Protein AF-A0A1S8X5X9-F1 (afdb_monomer_lite)

InterPro domains:
  IPR001969 Aspartic peptidase, active site [PS00141] (27-38)
  IPR021109 Aspartic peptidase domain superfamily [G3DSA:2.40.70.10] (10-96)
  IPR021109 Aspartic peptidase domain superfamily [SSF50630] (5-82)
  IPR033121 Peptidase family A1 domain [PF00026] (13-84)
  IPR033121 Peptidase family A1 domain [PS51767] (14-100)

Radius of gyration: 15.88 Å; chains: 1; bounding box: 32×39×45 Å

Foldseek 3Di:
DDDFDWDDDPVPFTWTWKDFQNWIATHTPDPPDDDDDFAAPPDPVVVVPPGIHHDPVRQPQKDFPQDKDKDADPVGIDIDTDIDTDMDRDDPDPDPPDDD

Secondary structure (DSSP, 8-state):
------EEETTTEEEEEEEETTEEEEEE--TT-------BTTS-TTTSTT---B-TTT-TT-EEEEEEEEEEETTEEEEEEEEE--EE------------

Structure (mmCIF, N/CA/C/O backbone):
data_AF-A0A1S8X5X9-F1
#
_entry.id   AF-A0A1S8X5X9-F1
#
loop_
_atom_site.group_PDB
_atom_site.id
_atom_site.type_symbol
_atom_site.label_atom_id
_atom_site.label_alt_id
_atom_site.label_comp_id
_atom_site.label_asym_id
_atom_site.label_entity_id
_atom_site.label_seq_id
_atom_site.pdbx_PDB_ins_code
_atom_site.Cartn_x
_atom_site.Cartn_y
_atom_site.Cartn_z
_atom_site.occupancy
_atom_site.B_iso_or_equiv
_atom_site.auth_seq_id
_atom_site.auth_comp_id
_atom_site.auth_asym_id
_atom_site.auth_atom_id
_atom_site.pdbx_PDB_model_num
ATOM 1 N N . MET A 1 1 ? 16.242 1.971 18.318 1.00 66.19 1 MET A N 1
ATOM 2 C CA . MET A 1 1 ? 16.515 1.810 16.872 1.00 66.19 1 MET A CA 1
ATOM 3 C C . MET A 1 1 ? 15.538 0.783 16.329 1.00 66.19 1 MET A C 1
ATOM 5 O O . MET A 1 1 ? 15.473 -0.306 16.883 1.00 66.19 1 MET A O 1
ATOM 9 N N . PHE A 1 2 ? 14.755 1.144 15.317 1.00 77.06 2 PHE A N 1
ATOM 10 C CA . PHE A 1 2 ? 13.762 0.269 14.693 1.00 77.06 2 PHE A CA 1
ATOM 11 C C . PHE A 1 2 ? 14.386 -0.445 13.482 1.00 77.06 2 PHE A C 1
ATOM 13 O O . PHE A 1 2 ? 15.148 0.181 12.748 1.00 77.06 2 PHE A O 1
ATOM 20 N N . LYS A 1 3 ? 14.125 -1.746 13.299 1.00 83.06 3 LYS A N 1
ATOM 21 C CA . LYS A 1 3 ? 14.688 -2.558 12.205 1.00 83.06 3 LYS A CA 1
ATOM 22 C C . LYS A 1 3 ? 13.558 -3.220 11.430 1.00 83.06 3 LYS A C 1
ATOM 24 O O . LYS A 1 3 ? 12.740 -3.898 12.036 1.00 83.06 3 LYS A O 1
ATOM 29 N N . ILE A 1 4 ? 13.562 -3.077 10.109 1.00 85.19 4 ILE A N 1
ATOM 30 C CA . ILE A 1 4 ? 12.599 -3.729 9.216 1.00 85.19 4 ILE A CA 1
ATOM 31 C C . ILE A 1 4 ? 13.341 -4.821 8.436 1.00 85.19 4 ILE A C 1
ATOM 33 O O . ILE A 1 4 ? 14.327 -4.498 7.768 1.00 85.19 4 ILE A O 1
ATOM 37 N N . PRO A 1 5 ? 12.921 -6.097 8.510 1.00 88.06 5 PRO A N 1
ATOM 38 C CA . PRO A 1 5 ? 13.515 -7.143 7.690 1.00 88.06 5 PRO A CA 1
ATOM 39 C C . PRO A 1 5 ? 13.146 -6.932 6.218 1.00 88.06 5 PRO A C 1
ATOM 41 O O . PRO A 1 5 ? 11.982 -6.701 5.883 1.00 88.06 5 PRO A O 1
ATOM 44 N N . LEU A 1 6 ? 14.150 -7.035 5.348 1.00 88.88 6 LEU A N 1
ATOM 45 C CA . LEU A 1 6 ? 13.986 -6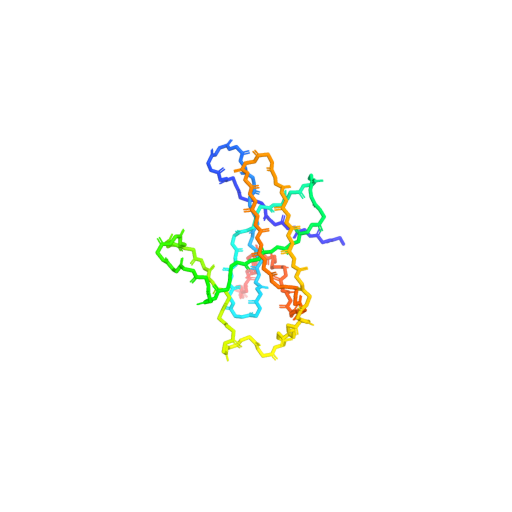.944 3.901 1.00 88.88 6 LEU A CA 1
ATOM 46 C C . LEU A 1 6 ? 14.184 -8.313 3.260 1.00 88.88 6 LEU A C 1
ATOM 48 O O . LEU A 1 6 ? 15.103 -9.052 3.614 1.00 88.88 6 LEU A O 1
ATOM 52 N N . TYR A 1 7 ? 13.340 -8.618 2.284 1.00 89.50 7 TYR A N 1
ATOM 53 C CA . TYR A 1 7 ? 13.369 -9.853 1.518 1.00 89.50 7 TYR A CA 1
ATOM 54 C C . TYR A 1 7 ? 13.639 -9.530 0.055 1.00 89.50 7 TYR A C 1
ATOM 56 O O . TYR A 1 7 ? 12.984 -8.662 -0.524 1.00 89.50 7 TYR A O 1
ATOM 64 N N . LEU A 1 8 ? 14.591 -10.239 -0.549 1.00 88.88 8 LEU A N 1
ATOM 65 C CA . LEU A 1 8 ? 14.869 -10.111 -1.974 1.00 88.88 8 LEU A CA 1
ATOM 66 C C . LEU A 1 8 ? 13.671 -10.633 -2.780 1.00 88.88 8 LEU A C 1
ATOM 68 O O . LEU A 1 8 ? 13.201 -11.752 -2.567 1.00 88.88 8 LEU A O 1
ATOM 72 N N . TRP A 1 9 ? 13.200 -9.835 -3.731 1.00 85.00 9 TRP A N 1
ATOM 73 C CA . TRP A 1 9 ? 12.116 -10.181 -4.636 1.00 85.00 9 TRP A CA 1
ATOM 74 C C . TRP A 1 9 ? 12.543 -9.949 -6.084 1.00 85.00 9 TRP A C 1
ATOM 76 O O . TRP A 1 9 ? 13.040 -8.882 -6.442 1.00 85.00 9 TRP A O 1
ATOM 86 N N . GLY A 1 10 ? 12.395 -10.981 -6.920 1.00 80.38 10 GLY A N 1
ATOM 87 C CA . GLY A 1 10 ? 12.695 -10.890 -8.353 1.00 80.38 10 GLY A CA 1
ATOM 88 C C . GLY A 1 10 ? 14.147 -10.525 -8.692 1.00 80.38 10 GLY A C 1
ATOM 89 O O . GLY A 1 10 ? 14.392 -10.049 -9.791 1.00 80.38 10 GLY A O 1
ATOM 90 N N . GLN A 1 11 ? 15.094 -10.725 -7.764 1.00 82.06 11 GLN A N 1
ATOM 91 C CA . GLN A 1 11 ? 16.528 -10.395 -7.887 1.00 82.06 11 GLN A CA 1
ATOM 92 C C . GLN A 1 11 ? 16.876 -8.901 -8.022 1.00 82.06 11 GLN A C 1
ATOM 94 O O . GLN A 1 11 ? 18.055 -8.561 -8.025 1.00 82.06 11 GLN A O 1
ATOM 99 N N . THR A 1 12 ? 15.893 -8.003 -8.102 1.00 83.38 12 THR A N 1
ATOM 100 C CA . THR A 1 12 ? 16.130 -6.569 -8.344 1.00 83.38 12 THR A CA 1
ATOM 101 C C . THR A 1 12 ? 15.496 -5.656 -7.299 1.00 83.38 12 THR A C 1
ATOM 103 O O . THR A 1 12 ? 15.792 -4.464 -7.279 1.00 83.38 12 THR A O 1
ATOM 106 N N . GLN A 1 13 ? 14.638 -6.187 -6.422 1.00 87.19 13 GLN A N 1
ATOM 107 C CA . GLN A 1 13 ? 13.879 -5.396 -5.455 1.00 87.19 13 GLN A CA 1
ATOM 108 C C . GLN A 1 13 ? 13.954 -5.988 -4.050 1.00 87.19 13 GLN A C 1
ATOM 110 O O . GLN A 1 13 ? 14.098 -7.196 -3.871 1.00 87.19 13 GLN A O 1
ATOM 115 N N . TYR A 1 14 ? 13.807 -5.126 -3.047 1.00 88.94 14 TYR A N 1
ATOM 116 C CA . TYR A 1 14 ? 13.666 -5.521 -1.651 1.00 88.94 14 TYR A CA 1
ATOM 117 C C . TYR A 1 14 ? 12.276 -5.151 -1.158 1.00 88.94 14 TYR A C 1
ATOM 119 O O . TYR A 1 14 ? 11.855 -4.002 -1.273 1.00 88.94 14 TYR A O 1
ATOM 127 N N . VAL A 1 15 ? 11.575 -6.126 -0.589 1.00 91.25 15 VAL A N 1
ATOM 128 C CA . VAL A 1 15 ? 10.251 -5.922 -0.002 1.00 91.25 15 VAL A CA 1
ATOM 129 C C . VAL A 1 15 ? 10.280 -6.173 1.498 1.00 91.25 15 VAL A C 1
ATOM 131 O O . VAL A 1 15 ? 11.056 -6.996 1.982 1.00 91.25 15 VAL A O 1
ATOM 134 N N . CYS A 1 16 ? 9.414 -5.495 2.237 1.00 90.81 16 CYS A N 1
ATOM 135 C CA . CYS A 1 16 ? 9.144 -5.772 3.642 1.00 90.81 16 CYS A CA 1
ATOM 136 C C . CYS A 1 16 ? 7.700 -6.244 3.829 1.00 90.81 16 CYS A C 1
ATOM 138 O O . CYS A 1 16 ? 6.858 -6.085 2.943 1.00 90.81 16 CYS A O 1
ATOM 140 N N . SER A 1 17 ? 7.416 -6.829 4.989 1.00 91.88 17 SER A N 1
ATOM 141 C CA . SER A 1 17 ? 6.047 -7.135 5.401 1.00 91.88 17 SER A CA 1
ATOM 142 C C . SER A 1 17 ? 5.538 -6.027 6.315 1.00 91.88 17 SER A C 1
ATOM 144 O O . SER A 1 17 ? 6.175 -5.721 7.322 1.00 91.88 17 SER A O 1
ATOM 146 N N . ILE A 1 18 ? 4.390 -5.450 5.977 1.00 91.19 18 ILE A N 1
ATOM 147 C CA . ILE A 1 18 ? 3.675 -4.476 6.808 1.00 91.19 18 ILE A CA 1
ATOM 148 C C . ILE A 1 18 ? 2.254 -4.988 6.990 1.00 91.19 18 ILE A C 1
ATOM 150 O O . ILE A 1 18 ? 1.624 -5.421 6.028 1.00 91.19 18 ILE A O 1
ATOM 154 N N . THR A 1 19 ? 1.748 -4.944 8.213 1.00 93.12 19 THR A N 1
ATOM 155 C CA . THR A 1 19 ? 0.360 -5.287 8.502 1.00 93.12 19 THR A CA 1
ATOM 156 C C . THR A 1 19 ? -0.440 -4.000 8.600 1.00 93.12 19 THR A C 1
ATOM 158 O O . THR A 1 19 ? -0.103 -3.103 9.365 1.00 93.12 19 THR A O 1
ATOM 161 N N . ILE A 1 20 ? -1.498 -3.894 7.805 1.00 92.69 20 ILE A N 1
ATOM 162 C CA . ILE A 1 20 ? -2.491 -2.832 7.932 1.00 92.69 20 ILE A CA 1
ATOM 163 C C . ILE A 1 20 ? -3.759 -3.522 8.403 1.00 92.69 20 ILE A C 1
ATOM 165 O O . ILE A 1 20 ? -4.286 -4.393 7.703 1.00 92.69 20 ILE A O 1
ATOM 169 N N . GLU A 1 21 ? -4.228 -3.157 9.594 1.00 91.44 21 GLU A N 1
ATOM 170 C CA . GLU A 1 21 ? -5.346 -3.836 10.257 1.00 91.44 21 GLU A CA 1
ATOM 171 C C . GLU A 1 21 ? -5.070 -5.338 10.432 1.00 91.44 21 GLU A C 1
ATOM 173 O O . GLU A 1 21 ? -4.120 -5.722 11.103 1.00 91.44 21 GLU A O 1
ATOM 178 N N . GLN A 1 22 ? -5.883 -6.207 9.832 1.00 90.38 22 GLN A N 1
ATOM 179 C CA . GLN A 1 22 ? -5.717 -7.662 9.885 1.00 90.38 22 GLN A CA 1
ATOM 180 C C . GLN A 1 22 ? -5.067 -8.217 8.606 1.00 90.38 22 GLN A C 1
ATOM 182 O O . GLN A 1 22 ? -4.987 -9.432 8.431 1.00 90.38 22 GLN A O 1
ATOM 187 N N . THR A 1 23 ? -4.629 -7.351 7.682 1.00 92.56 23 THR A N 1
ATOM 188 C CA . THR A 1 23 ? -4.105 -7.757 6.370 1.00 92.56 23 THR A CA 1
ATOM 189 C C . THR A 1 23 ? -2.613 -7.462 6.267 1.00 92.56 23 THR A C 1
ATOM 191 O O . THR A 1 23 ? -2.181 -6.317 6.381 1.00 92.56 23 THR A O 1
ATOM 194 N N . MET A 1 24 ? -1.814 -8.496 6.006 1.00 93.94 24 MET A N 1
ATOM 195 C CA . MET A 1 24 ? -0.386 -8.341 5.729 1.00 93.94 24 MET A CA 1
ATOM 196 C C . MET A 1 24 ? -0.157 -8.009 4.253 1.00 93.94 24 MET A C 1
ATOM 198 O O . MET A 1 24 ? -0.691 -8.671 3.365 1.00 93.94 24 MET A O 1
ATOM 202 N N . PHE A 1 25 ? 0.684 -7.020 3.982 1.00 93.25 25 PHE A N 1
ATOM 203 C CA . PHE A 1 25 ? 1.112 -6.605 2.654 1.00 93.25 25 PHE A CA 1
ATOM 204 C C . PHE A 1 25 ? 2.618 -6.798 2.503 1.00 93.25 25 PHE A C 1
ATOM 206 O O . PHE A 1 25 ? 3.395 -6.478 3.402 1.00 93.25 25 PHE A O 1
ATOM 213 N N . ARG A 1 26 ? 3.034 -7.273 1.324 1.00 91.38 26 ARG A N 1
ATOM 214 C CA . ARG A 1 26 ? 4.430 -7.179 0.887 1.00 91.38 26 ARG A CA 1
ATOM 215 C C . ARG A 1 26 ? 4.617 -5.841 0.193 1.00 91.38 26 ARG A C 1
ATOM 217 O O . ARG A 1 26 ? 4.021 -5.615 -0.858 1.00 91.38 26 ARG A O 1
ATOM 224 N N . MET A 1 27 ? 5.420 -4.975 0.787 1.00 90.62 27 MET A N 1
ATOM 225 C CA . MET A 1 27 ? 5.604 -3.600 0.349 1.00 90.62 27 MET A CA 1
ATOM 226 C C . MET A 1 27 ? 7.011 -3.381 -0.183 1.00 90.62 27 MET A C 1
ATOM 228 O O . MET A 1 27 ? 7.981 -3.818 0.429 1.00 90.62 27 MET A O 1
ATOM 232 N N . LEU A 1 28 ? 7.118 -2.682 -1.310 1.00 91.19 28 LEU A N 1
ATOM 233 C CA . LEU A 1 28 ? 8.385 -2.142 -1.789 1.00 91.19 28 LEU A CA 1
ATOM 234 C C . LEU A 1 28 ? 8.713 -0.891 -0.967 1.00 91.19 28 LEU A C 1
ATOM 236 O O . LEU A 1 28 ? 7.902 0.033 -0.915 1.00 91.19 28 LEU A O 1
ATOM 240 N N . LEU A 1 29 ? 9.887 -0.856 -0.334 1.00 86.88 29 LEU A N 1
ATOM 241 C CA . LEU A 1 29 ? 10.388 0.370 0.287 1.00 86.88 29 LEU A CA 1
ATOM 242 C C . LEU A 1 29 ? 11.071 1.217 -0.782 1.00 86.88 29 LEU A C 1
ATOM 244 O O . LEU A 1 29 ? 12.221 0.974 -1.142 1.00 86.88 29 LEU A O 1
ATOM 248 N N . ASP A 1 30 ? 10.333 2.188 -1.300 1.00 88.38 30 ASP A N 1
ATOM 249 C CA . ASP A 1 30 ? 10.792 3.086 -2.348 1.00 88.38 30 ASP A CA 1
ATOM 250 C C . ASP A 1 30 ? 11.267 4.415 -1.750 1.00 88.38 30 ASP A C 1
ATOM 252 O O . ASP A 1 30 ? 10.474 5.196 -1.234 1.00 88.38 30 ASP A O 1
ATOM 256 N N . THR A 1 31 ? 12.571 4.690 -1.821 1.00 89.75 31 THR A N 1
ATOM 257 C CA . THR A 1 31 ? 13.137 5.982 -1.395 1.00 89.75 31 THR A CA 1
ATOM 258 C C . THR A 1 31 ? 12.940 7.089 -2.432 1.00 89.75 31 THR A C 1
ATOM 260 O O . THR A 1 31 ? 13.252 8.24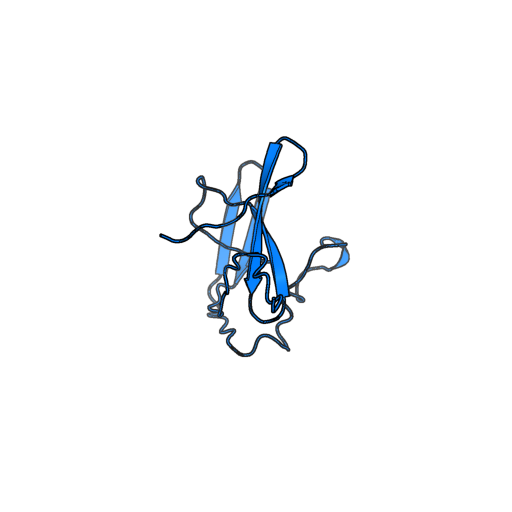5 -2.156 1.00 89.75 31 THR A O 1
ATOM 263 N N . GLY A 1 32 ? 12.478 6.745 -3.638 1.00 90.81 32 GLY A N 1
ATOM 264 C CA . GLY A 1 32 ? 12.194 7.672 -4.729 1.00 90.81 32 GLY A CA 1
ATOM 265 C C . GLY A 1 32 ? 10.798 8.294 -4.670 1.00 90.81 32 GLY A C 1
ATOM 266 O O . GLY A 1 32 ? 10.522 9.211 -5.444 1.00 90.81 32 GLY A O 1
ATOM 267 N N . SER A 1 33 ? 9.926 7.848 -3.757 1.00 89.88 33 SER A N 1
ATOM 268 C CA . SER A 1 33 ? 8.594 8.423 -3.568 1.00 89.88 33 SER A CA 1
ATOM 269 C C . SER A 1 33 ? 8.215 8.567 -2.086 1.00 89.88 33 SER A C 1
ATOM 271 O O . SER A 1 33 ? 8.656 7.785 -1.247 1.00 89.88 33 SER A O 1
ATOM 273 N N . PRO A 1 34 ? 7.409 9.585 -1.725 1.00 88.25 34 PRO A N 1
ATOM 274 C CA . PRO A 1 34 ? 7.052 9.846 -0.328 1.00 88.25 34 PRO A CA 1
ATOM 275 C C . PRO A 1 34 ? 5.793 9.100 0.141 1.00 88.25 34 PRO A C 1
ATOM 277 O O . PRO A 1 34 ? 5.450 9.155 1.321 1.00 88.25 34 PRO A O 1
ATOM 280 N N . SER A 1 35 ? 5.059 8.467 -0.776 1.00 91.12 35 SER A N 1
ATOM 281 C C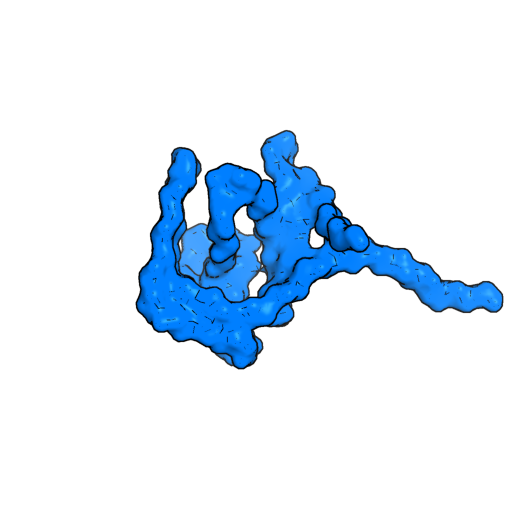A . SER A 1 35 ? 3.687 8.012 -0.544 1.00 91.12 35 SER A CA 1
ATOM 282 C C . SER A 1 35 ? 3.614 6.504 -0.319 1.00 91.12 35 SER A C 1
ATOM 284 O O . SER A 1 35 ? 4.218 5.728 -1.055 1.00 91.12 35 SER A O 1
ATOM 286 N N . ILE A 1 36 ? 2.788 6.085 0.641 1.00 92.31 36 ILE A N 1
ATOM 287 C CA . ILE A 1 36 ? 2.370 4.693 0.825 1.00 92.31 36 ILE A CA 1
ATOM 288 C C . ILE A 1 36 ? 0.973 4.485 0.235 1.00 92.31 36 ILE A C 1
ATOM 290 O O . ILE A 1 36 ? 0.074 5.298 0.452 1.00 92.31 36 ILE A O 1
ATOM 294 N N . TRP A 1 37 ? 0.772 3.385 -0.486 1.00 95.00 37 TRP A N 1
ATOM 295 C CA . TRP A 1 37 ? -0.542 2.977 -0.973 1.00 95.00 37 TRP A CA 1
ATOM 296 C C . TRP A 1 37 ? -0.674 1.452 -0.958 1.00 95.00 37 TRP A C 1
ATOM 298 O O . TRP A 1 37 ? 0.303 0.723 -1.128 1.00 95.00 37 TRP A O 1
ATOM 308 N N . VAL A 1 38 ? -1.899 0.972 -0.745 1.00 95.25 38 VAL A N 1
ATOM 309 C CA . VAL A 1 38 ? -2.269 -0.444 -0.858 1.00 95.25 38 VAL A CA 1
ATOM 310 C C . VAL A 1 38 ? -3.585 -0.562 -1.625 1.00 95.25 38 VAL A C 1
ATOM 312 O O . VAL A 1 38 ? -4.433 0.330 -1.519 1.00 95.25 38 VAL A O 1
ATOM 315 N N . PRO A 1 39 ? -3.790 -1.633 -2.406 1.00 96.19 39 PRO A N 1
ATOM 316 C CA . PRO A 1 39 ? -5.061 -1.847 -3.079 1.00 96.19 39 PRO A CA 1
ATOM 317 C C . PRO A 1 39 ? -6.146 -2.210 -2.056 1.00 96.19 39 PRO A C 1
ATOM 319 O O . PRO A 1 39 ? -5.911 -2.977 -1.122 1.00 96.19 39 PRO A O 1
ATOM 322 N N . SER A 1 40 ? -7.346 -1.665 -2.239 1.00 95.56 40 SER A N 1
ATOM 323 C CA . SER A 1 40 ? -8.530 -2.033 -1.454 1.00 95.56 40 SER A CA 1
ATOM 324 C C . SER A 1 40 ? -9.351 -3.109 -2.154 1.00 95.56 40 SER A C 1
ATOM 326 O O . SER A 1 40 ? -9.180 -3.362 -3.343 1.00 95.56 40 SER A O 1
ATOM 328 N N . ASP A 1 41 ? -10.303 -3.709 -1.448 1.00 94.56 41 ASP A N 1
ATOM 329 C CA . ASP A 1 41 ? -11.276 -4.652 -2.010 1.00 94.56 41 ASP A CA 1
ATOM 330 C C . ASP A 1 41 ? -12.271 -4.042 -3.023 1.00 94.56 41 ASP A C 1
ATOM 332 O O . ASP A 1 41 ? -13.077 -4.784 -3.594 1.00 94.56 41 ASP A O 1
ATOM 336 N N . ARG A 1 42 ? -12.182 -2.727 -3.282 1.00 93.50 42 ARG A N 1
ATOM 337 C CA . ARG A 1 42 ? -12.970 -1.982 -4.281 1.00 93.50 42 ARG A CA 1
ATOM 338 C C . ARG A 1 42 ? -12.323 -1.882 -5.664 1.00 93.50 42 ARG A C 1
ATOM 340 O O . ARG A 1 42 ? -12.967 -1.384 -6.584 1.00 93.50 42 ARG A O 1
ATOM 347 N N . VAL A 1 43 ? -11.066 -2.298 -5.821 1.00 93.69 43 VAL A N 1
ATOM 348 C CA . VAL A 1 43 ? -10.411 -2.334 -7.140 1.00 93.69 43 VAL A CA 1
ATOM 349 C C . VAL A 1 43 ? -11.014 -3.433 -8.022 1.00 93.69 43 VAL A C 1
ATOM 351 O O . VAL A 1 43 ? -11.644 -4.369 -7.523 1.00 93.69 43 VAL A O 1
ATOM 354 N N . ASP A 1 44 ? -10.779 -3.366 -9.334 1.00 94.06 44 ASP A N 1
ATOM 355 C CA . ASP A 1 44 ? -11.084 -4.484 -10.230 1.00 94.06 44 ASP A CA 1
ATOM 356 C C . ASP A 1 44 ? -10.203 -5.694 -9.885 1.00 94.06 44 ASP A C 1
ATOM 358 O O . ASP A 1 44 ? -9.026 -5.759 -10.237 1.00 94.06 44 ASP A O 1
ATOM 362 N N . LYS A 1 45 ? -10.780 -6.679 -9.194 1.00 91.50 45 LYS A N 1
ATOM 363 C CA . LYS A 1 45 ? -10.060 -7.863 -8.704 1.00 91.50 45 LYS A CA 1
ATOM 364 C C . LYS A 1 45 ? -9.438 -8.702 -9.823 1.00 91.50 45 LYS A C 1
ATOM 366 O O . LYS A 1 45 ? -8.486 -9.429 -9.547 1.00 91.50 45 LYS A O 1
ATOM 371 N N . SER A 1 46 ? -9.925 -8.592 -11.062 1.00 95.00 46 SER A N 1
ATOM 372 C CA . SER A 1 46 ? -9.341 -9.299 -12.208 1.00 95.00 46 SER A CA 1
ATOM 373 C C . SER A 1 46 ? -7.938 -8.789 -12.563 1.00 95.00 46 SER A C 1
ATOM 375 O O . SER A 1 46 ? -7.117 -9.554 -13.063 1.00 95.00 46 SER A O 1
ATOM 377 N N . LEU A 1 47 ? -7.626 -7.534 -12.222 1.00 92.00 47 LEU A N 1
ATOM 378 C CA . LEU A 1 47 ? -6.312 -6.919 -12.428 1.00 92.00 47 LEU A CA 1
ATOM 379 C C . LEU A 1 47 ? -5.351 -7.146 -11.246 1.00 92.00 47 LEU A C 1
ATOM 381 O O . LEU A 1 47 ? -4.148 -6.934 -11.374 1.00 92.00 47 LEU A O 1
ATOM 385 N N . TRP A 1 48 ? -5.865 -7.600 -10.096 1.00 92.75 48 TRP A N 1
ATOM 386 C CA . TRP A 1 48 ? -5.120 -7.739 -8.834 1.00 92.75 48 TRP A CA 1
ATOM 387 C C . TRP A 1 48 ? -5.042 -9.191 -8.340 1.00 92.75 48 TRP A C 1
ATOM 389 O O . TRP A 1 48 ? -4.971 -9.460 -7.138 1.00 92.75 48 TRP A O 1
ATOM 399 N N . VAL A 1 49 ? -5.041 -10.152 -9.267 1.00 94.06 49 VAL A N 1
ATOM 400 C CA . VAL A 1 49 ? -4.992 -11.586 -8.951 1.00 94.06 49 VAL A CA 1
ATOM 401 C C . VAL A 1 49 ? -3.754 -11.923 -8.112 1.00 94.06 49 VAL A C 1
ATOM 403 O O . VAL A 1 49 ? -2.625 -11.551 -8.436 1.00 94.06 49 VAL A O 1
ATOM 406 N N . GLY A 1 50 ? -3.974 -12.641 -7.006 1.00 92.50 50 GLY A N 1
ATOM 407 C CA . GLY A 1 50 ? -2.911 -13.070 -6.093 1.00 92.50 50 GLY A CA 1
ATOM 408 C C . GLY A 1 50 ? -2.319 -11.954 -5.223 1.00 92.50 50 GLY A C 1
ATOM 409 O O . GLY A 1 50 ? -1.283 -12.169 -4.593 1.00 92.50 50 GLY A O 1
ATOM 410 N N . LYS A 1 51 ? -2.937 -10.765 -5.183 1.00 92.56 51 LYS A N 1
ATOM 411 C CA . LYS A 1 51 ? -2.551 -9.669 -4.284 1.00 92.56 51 LYS A CA 1
ATOM 412 C C . LYS A 1 51 ? -3.470 -9.624 -3.066 1.00 92.56 51 LYS A C 1
ATOM 414 O O . LYS A 1 51 ? -4.672 -9.847 -3.177 1.00 92.56 51 LYS A O 1
ATOM 419 N N . ASN A 1 52 ? -2.895 -9.295 -1.911 1.00 95.25 52 ASN A N 1
ATOM 420 C CA . ASN A 1 52 ? -3.684 -8.974 -0.727 1.00 95.25 52 ASN A CA 1
ATOM 421 C C . ASN A 1 52 ? -4.350 -7.614 -0.934 1.00 95.25 52 ASN A C 1
ATOM 423 O O . ASN A 1 52 ? -3.711 -6.684 -1.426 1.00 95.25 52 ASN A O 1
ATOM 427 N N . LEU A 1 53 ? -5.627 -7.525 -0.573 1.00 95.75 53 LEU A N 1
ATOM 428 C CA . LEU A 1 53 ? -6.444 -6.323 -0.691 1.00 95.75 53 LEU A CA 1
ATOM 429 C C . LEU A 1 53 ? -6.887 -5.904 0.705 1.00 95.75 53 LEU A C 1
ATOM 431 O O . LEU A 1 53 ? -7.279 -6.755 1.505 1.00 95.75 53 LEU A O 1
ATOM 435 N N . LEU A 1 54 ? -6.865 -4.605 0.992 1.00 95.56 54 LEU A N 1
ATOM 436 C CA . LEU A 1 54 ? -7.422 -4.084 2.232 1.00 95.56 54 LEU A CA 1
ATOM 437 C C . LEU A 1 54 ? -8.942 -4.256 2.196 1.00 95.56 54 LEU A C 1
ATOM 439 O O . LEU A 1 54 ? -9.618 -3.634 1.375 1.00 95.56 54 LEU A O 1
ATOM 443 N N . ASN A 1 55 ? -9.466 -5.101 3.081 1.00 94.06 55 ASN A N 1
ATOM 444 C CA . ASN A 1 55 ? -10.902 -5.277 3.246 1.00 94.06 55 ASN A CA 1
ATOM 445 C C . ASN A 1 55 ? -11.470 -4.111 4.064 1.00 94.06 55 ASN A C 1
ATOM 447 O O . ASN A 1 55 ? -11.198 -3.976 5.259 1.00 94.06 55 ASN A O 1
ATOM 451 N N . LEU A 1 56 ? -12.270 -3.267 3.414 1.00 92.50 56 LEU A N 1
ATOM 452 C CA . LEU A 1 56 ? -12.825 -2.066 4.039 1.00 92.50 56 LEU A CA 1
ATOM 453 C C . LEU A 1 56 ? -13.882 -2.389 5.096 1.00 92.50 56 LEU A C 1
ATOM 455 O O . LEU A 1 56 ? -14.095 -1.583 5.997 1.00 92.50 56 LEU A O 1
ATOM 459 N N . ALA A 1 57 ? -14.544 -3.543 4.999 1.00 92.12 57 ALA A N 1
ATOM 460 C CA . ALA A 1 57 ? -15.567 -3.951 5.955 1.00 92.12 57 ALA A CA 1
ATOM 461 C C . ALA A 1 57 ? -14.972 -4.401 7.299 1.00 92.12 57 ALA A C 1
ATOM 463 O O . ALA A 1 57 ? -15.654 -4.324 8.319 1.00 92.12 57 ALA A O 1
ATOM 464 N N . THR A 1 58 ? -13.717 -4.860 7.316 1.00 93.12 58 THR A N 1
ATOM 465 C CA . THR A 1 58 ? -13.044 -5.340 8.537 1.00 93.12 58 THR A CA 1
ATOM 466 C C . THR A 1 58 ? -12.040 -4.339 9.111 1.00 93.12 58 THR A C 1
ATOM 468 O O . THR A 1 58 ? -11.669 -4.452 10.275 1.00 93.12 58 THR A O 1
ATOM 471 N N . ALA A 1 59 ? -11.619 -3.341 8.330 1.00 93.62 59 ALA A N 1
ATOM 472 C CA . ALA A 1 59 ? -10.667 -2.310 8.737 1.00 93.62 59 ALA A CA 1
ATOM 473 C C . ALA A 1 59 ? -11.303 -1.255 9.670 1.00 93.62 59 ALA A C 1
ATOM 475 O O . ALA A 1 59 ? -11.728 -0.184 9.240 1.00 93.62 59 ALA A O 1
ATOM 476 N N . THR A 1 60 ? -11.393 -1.555 10.966 1.00 95.25 60 THR A N 1
ATOM 477 C CA . THR A 1 60 ? -12.161 -0.739 11.931 1.00 95.25 60 THR A CA 1
ATOM 478 C C . THR A 1 60 ? -11.566 0.643 12.246 1.00 95.25 60 THR A C 1
ATOM 480 O O . THR A 1 60 ? -12.310 1.586 12.549 1.00 95.25 60 THR A O 1
ATOM 483 N N . SER A 1 61 ? -10.244 0.814 12.149 1.00 96.00 61 SER A N 1
ATOM 484 C CA . SER A 1 61 ? -9.569 2.108 12.334 1.00 96.00 61 SER A CA 1
ATOM 485 C C . SER A 1 61 ? -9.525 2.952 11.058 1.00 96.00 61 SER A C 1
ATOM 487 O O . SER A 1 61 ? -9.201 4.136 11.129 1.00 96.00 61 SER A O 1
ATOM 489 N N . LEU A 1 62 ? -9.899 2.383 9.905 1.00 95.31 62 LEU A N 1
ATOM 490 C CA . LEU A 1 62 ? -9.870 3.078 8.623 1.00 95.31 62 LEU A CA 1
ATOM 491 C C . LEU A 1 62 ? -10.789 4.306 8.631 1.00 95.31 62 LEU A C 1
ATOM 493 O O . LEU A 1 62 ? -11.964 4.237 9.006 1.00 95.31 62 LEU A O 1
ATOM 497 N N . ARG A 1 63 ? -10.263 5.439 8.168 1.00 95.81 63 ARG A N 1
ATOM 498 C CA . ARG A 1 63 ? -11.004 6.678 7.913 1.00 95.81 63 ARG A CA 1
ATOM 499 C C . ARG A 1 63 ? -10.621 7.198 6.533 1.00 95.81 63 ARG A C 1
ATOM 501 O O . ARG A 1 63 ? -9.518 7.696 6.329 1.00 95.81 63 ARG A O 1
ATOM 508 N N . VAL A 1 64 ? -11.529 7.065 5.572 1.00 93.56 64 VAL A N 1
ATOM 509 C CA . VAL A 1 64 ? -11.340 7.587 4.210 1.00 93.56 64 VAL A CA 1
ATOM 510 C C . VAL A 1 64 ? -11.631 9.086 4.220 1.00 93.56 64 VAL A C 1
ATOM 512 O O . VAL A 1 64 ? -12.701 9.486 4.672 1.00 93.56 64 VAL A O 1
ATOM 515 N N . SER A 1 65 ? -10.705 9.917 3.734 1.00 89.38 65 SER A N 1
ATOM 516 C CA . SER A 1 65 ? -10.863 11.381 3.780 1.00 89.38 65 SER A CA 1
ATOM 517 C C . SER A 1 65 ? -11.722 11.943 2.643 1.00 89.38 65 SER A C 1
ATOM 519 O O . SER A 1 65 ? -12.169 13.082 2.720 1.00 89.38 65 SER A O 1
ATOM 521 N N . GLY A 1 66 ? -11.936 11.165 1.576 1.00 86.56 66 GLY A N 1
ATOM 522 C CA . GLY A 1 66 ? -12.605 11.614 0.349 1.00 86.56 66 GLY A CA 1
ATOM 523 C C . GLY A 1 66 ? -11.704 12.423 -0.593 1.00 86.56 66 GLY A C 1
ATOM 524 O O . GLY A 1 66 ? -12.102 12.700 -1.721 1.00 86.56 66 GLY A O 1
ATOM 525 N N . GLU A 1 67 ? -10.479 12.755 -0.177 1.00 93.56 67 GLU A N 1
ATOM 526 C CA . GLU A 1 67 ? -9.494 13.395 -1.048 1.00 93.56 67 GLU A CA 1
ATOM 527 C C . GLU A 1 67 ? -8.935 12.403 -2.064 1.00 93.56 67 GLU A C 1
ATOM 529 O O . GLU A 1 67 ? -8.546 11.285 -1.712 1.00 93.56 67 GLU A O 1
ATOM 534 N N . LEU A 1 68 ? -8.822 12.843 -3.316 1.00 93.12 68 LEU A N 1
ATOM 535 C CA . LEU A 1 68 ? -8.165 12.069 -4.361 1.00 93.12 68 LEU A CA 1
ATOM 536 C C . LEU A 1 68 ? -6.659 11.957 -4.088 1.00 93.12 68 LEU A C 1
ATOM 538 O O . LEU A 1 68 ? -5.994 12.908 -3.668 1.00 93.12 68 LEU A O 1
ATOM 542 N N . PHE A 1 69 ? -6.128 10.772 -4.362 1.00 94.19 69 PHE A N 1
ATOM 543 C CA . PHE A 1 69 ? -4.705 10.480 -4.427 1.00 94.19 69 PHE A CA 1
ATOM 544 C C . PHE A 1 69 ? -4.353 10.070 -5.854 1.00 94.19 69 PHE A C 1
ATOM 546 O O . PHE A 1 69 ? -5.078 9.293 -6.476 1.00 94.19 69 PHE A O 1
ATOM 553 N N . TYR A 1 70 ? -3.230 10.574 -6.351 1.00 94.19 70 TYR A N 1
ATOM 554 C CA . TYR A 1 70 ? -2.669 10.178 -7.632 1.00 94.19 70 TYR A CA 1
ATOM 555 C C . TYR A 1 70 ? -1.147 10.262 -7.563 1.00 94.19 70 TYR A C 1
ATOM 557 O O . TYR A 1 70 ? -0.607 11.248 -7.059 1.00 94.19 70 TYR A O 1
ATOM 565 N N . GLN A 1 71 ? -0.463 9.240 -8.071 1.00 93.12 71 GLN A N 1
ATOM 566 C C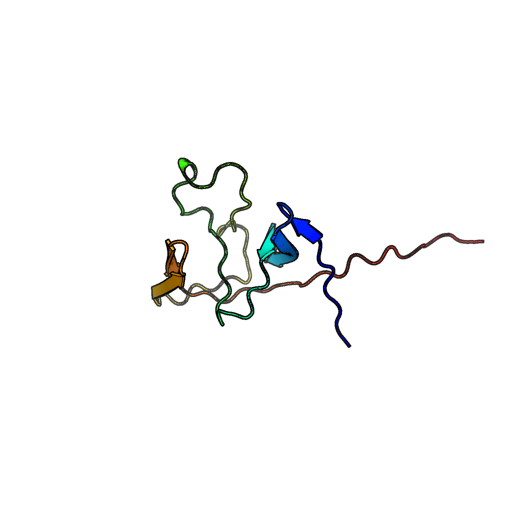A . GLN A 1 71 ? 0.993 9.180 -8.117 1.00 93.12 71 GLN A CA 1
ATOM 567 C C . GLN A 1 71 ? 1.442 8.530 -9.424 1.00 93.12 71 GLN A C 1
ATOM 569 O O . GLN A 1 71 ? 1.040 7.413 -9.742 1.00 93.12 71 GLN A O 1
ATOM 574 N N . LEU A 1 72 ? 2.318 9.225 -10.149 1.00 95.19 72 LEU A N 1
ATOM 575 C CA . LEU A 1 72 ? 2.993 8.705 -11.334 1.00 95.19 72 LEU A CA 1
ATOM 576 C C . LEU A 1 72 ? 4.391 8.211 -10.950 1.00 95.19 72 LEU A C 1
ATOM 578 O O . LEU A 1 72 ? 5.131 8.904 -10.248 1.00 95.19 72 LEU A O 1
ATOM 582 N N . TYR A 1 73 ? 4.743 7.032 -11.446 1.00 91.56 73 TYR A N 1
ATOM 583 C CA . TYR A 1 73 ? 6.070 6.433 -11.412 1.00 91.56 73 TYR A CA 1
ATOM 584 C C . TYR A 1 73 ? 6.573 6.234 -12.846 1.00 91.56 73 TYR A C 1
ATOM 586 O O . TYR A 1 73 ? 5.801 6.255 -13.803 1.00 91.56 73 TYR A O 1
ATOM 594 N N . VAL A 1 74 ? 7.871 5.962 -13.008 1.00 92.94 74 VAL A N 1
ATOM 595 C CA . VAL A 1 74 ? 8.444 5.615 -14.325 1.00 92.94 74 VAL A CA 1
ATOM 596 C C . VAL A 1 74 ? 7.771 4.369 -14.923 1.00 92.94 74 VAL A C 1
ATOM 598 O O . VAL A 1 74 ? 7.651 4.254 -16.137 1.00 92.94 74 VAL A O 1
ATOM 601 N N . SER A 1 75 ? 7.307 3.443 -14.079 1.00 90.38 75 SER A N 1
ATOM 602 C CA . SER A 1 75 ? 6.675 2.186 -14.493 1.00 90.38 75 SER A CA 1
ATOM 603 C C . SER A 1 75 ? 5.160 2.263 -14.718 1.00 90.38 75 SER A C 1
ATOM 605 O O . SER A 1 75 ? 4.565 1.246 -15.064 1.00 90.38 75 SER A O 1
ATOM 607 N N . GLY A 1 76 ? 4.525 3.415 -14.485 1.00 93.44 76 GLY A N 1
ATOM 608 C CA . GLY A 1 76 ? 3.069 3.582 -14.553 1.00 93.44 76 GLY A CA 1
ATOM 609 C C . GLY A 1 76 ? 2.523 4.422 -13.402 1.00 93.44 76 GLY A C 1
ATOM 610 O O . GLY A 1 76 ? 3.283 4.967 -12.604 1.00 93.44 76 GLY A O 1
ATOM 611 N N . ASP A 1 77 ? 1.206 4.531 -13.304 1.00 93.56 77 ASP A N 1
ATOM 612 C CA . ASP A 1 77 ? 0.520 5.347 -12.305 1.00 93.56 77 ASP A CA 1
ATOM 613 C C . ASP A 1 77 ? -0.389 4.536 -11.374 1.00 93.56 77 ASP A C 1
ATOM 615 O O . ASP A 1 77 ? -0.728 3.377 -11.621 1.00 93.56 77 ASP A O 1
ATOM 619 N N . VAL A 1 78 ? -0.766 5.167 -10.263 1.00 94.00 78 VAL A N 1
ATOM 620 C CA . VAL A 1 78 ? -1.785 4.674 -9.339 1.00 94.00 78 VAL A CA 1
ATOM 621 C C . VAL A 1 78 ? -2.673 5.831 -8.891 1.00 94.00 78 VAL A C 1
ATOM 623 O O . VAL A 1 78 ? -2.197 6.929 -8.591 1.00 94.00 78 VAL A O 1
ATOM 626 N N . GLY A 1 79 ? -3.977 5.571 -8.818 1.00 94.12 79 GLY A N 1
ATOM 627 C CA . GLY A 1 79 ? -4.984 6.511 -8.337 1.00 94.12 79 GLY A CA 1
ATOM 628 C C . GLY A 1 79 ? -5.874 5.892 -7.263 1.00 94.12 79 GLY A C 1
ATOM 629 O O . GLY A 1 79 ? -6.063 4.676 -7.213 1.00 94.12 79 GLY A O 1
ATOM 630 N N . GLY A 1 80 ? -6.431 6.731 -6.393 1.00 94.81 80 GLY A N 1
ATOM 631 C CA . GLY A 1 80 ? -7.326 6.282 -5.333 1.00 94.81 80 GLY A CA 1
ATOM 632 C C . GLY A 1 80 ? -7.824 7.411 -4.441 1.00 94.81 80 GLY A C 1
ATOM 633 O O . GLY A 1 80 ? -7.879 8.572 -4.842 1.00 94.81 80 GLY A O 1
ATOM 634 N N . LEU A 1 81 ? -8.184 7.052 -3.210 1.00 94.75 81 LEU A N 1
ATOM 635 C CA . LEU A 1 81 ? -8.578 7.990 -2.164 1.00 94.75 81 LEU A CA 1
ATOM 636 C C . LEU A 1 81 ? -7.589 7.912 -1.009 1.00 94.75 81 LEU A C 1
ATOM 638 O O . LEU A 1 81 ? -7.144 6.823 -0.643 1.00 94.75 81 LEU A O 1
ATOM 642 N N . LYS A 1 82 ? -7.280 9.058 -0.407 1.00 94.94 82 LYS A N 1
ATOM 643 C CA . LYS A 1 82 ? -6.498 9.089 0.827 1.00 94.94 82 LYS A CA 1
ATOM 644 C C . LYS A 1 82 ? -7.322 8.539 1.989 1.00 94.94 82 LYS A C 1
ATOM 646 O O . LYS A 1 82 ? -8.540 8.723 2.075 1.00 94.94 82 LYS A O 1
ATOM 651 N N . ALA A 1 83 ? -6.631 7.884 2.911 1.00 94.62 83 ALA A N 1
ATOM 652 C CA . ALA A 1 83 ? -7.216 7.383 4.139 1.00 94.62 83 ALA A CA 1
ATOM 653 C C . ALA A 1 83 ? -6.174 7.351 5.259 1.00 94.62 83 ALA A C 1
ATOM 655 O O . ALA A 1 83 ? -4.976 7.246 4.996 1.00 94.62 83 ALA A O 1
ATOM 656 N N . THR A 1 84 ? -6.640 7.407 6.502 1.00 95.19 84 THR A N 1
ATOM 657 C CA . THR A 1 84 ? -5.843 7.068 7.682 1.00 95.19 84 THR A CA 1
ATOM 658 C C . THR A 1 84 ? -6.272 5.706 8.210 1.00 95.19 84 THR A C 1
ATOM 660 O O . THR A 1 84 ? -7.447 5.347 8.143 1.00 95.19 84 THR A O 1
ATOM 663 N N . VAL A 1 85 ? -5.311 4.916 8.680 1.00 94.69 85 VAL A N 1
ATOM 664 C CA . VAL A 1 85 ? -5.525 3.560 9.195 1.00 94.69 85 VAL A CA 1
ATOM 665 C C . VAL A 1 85 ? -4.352 3.184 10.095 1.00 94.69 85 VAL A C 1
ATOM 667 O O . VAL A 1 85 ? -3.232 3.649 9.874 1.00 94.69 85 VAL A O 1
ATOM 670 N N . ASN A 1 86 ? -4.598 2.352 11.103 1.00 92.06 86 ASN A N 1
ATOM 671 C CA . ASN A 1 86 ? -3.545 1.798 11.940 1.00 92.06 86 ASN A CA 1
ATOM 672 C C . ASN A 1 86 ? -2.680 0.828 11.128 1.00 92.06 86 ASN A C 1
ATOM 674 O O . ASN A 1 86 ? -3.187 -0.037 10.406 1.00 92.06 86 ASN A O 1
ATOM 678 N N . MET A 1 87 ? -1.366 0.978 11.264 1.00 89.44 87 MET A N 1
ATOM 679 C CA . MET A 1 87 ? -0.379 0.148 10.586 1.00 89.44 87 MET A CA 1
ATOM 680 C C . MET A 1 87 ? 0.639 -0.362 11.596 1.00 89.44 87 MET A C 1
ATOM 682 O O . MET A 1 87 ? 1.215 0.423 12.349 1.00 89.44 87 MET A O 1
ATOM 686 N N . ASP A 1 88 ? 0.900 -1.661 11.538 1.00 86.44 88 ASP A N 1
ATOM 687 C CA . ASP A 1 88 ? 1.922 -2.336 12.317 1.00 86.44 88 ASP A CA 1
ATOM 688 C C . ASP A 1 88 ? 3.061 -2.759 11.396 1.00 86.44 88 ASP A C 1
ATOM 690 O O . ASP A 1 88 ? 2.908 -3.568 10.474 1.00 86.44 88 ASP A O 1
ATOM 694 N N . VAL A 1 89 ? 4.250 -2.230 11.665 1.00 76.69 89 VAL A N 1
ATOM 695 C CA . VAL A 1 89 ? 5.462 -2.623 10.950 1.00 76.69 89 VAL A CA 1
ATOM 696 C C . VAL A 1 89 ? 6.143 -3.718 11.771 1.00 76.69 89 VAL A C 1
ATOM 698 O O . VAL A 1 89 ? 6.805 -3.452 12.774 1.00 76.69 89 VAL A O 1
ATOM 701 N N . SER A 1 90 ? 5.904 -4.975 11.395 1.00 63.75 90 SER A N 1
ATOM 702 C CA . SER A 1 90 ? 6.304 -6.134 12.196 1.00 63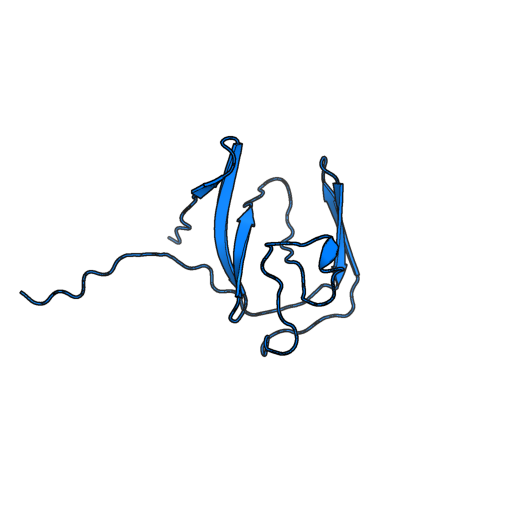.75 90 SER A CA 1
ATOM 703 C C . SER A 1 90 ? 7.806 -6.433 12.102 1.00 63.75 90 SER A C 1
ATOM 705 O O . SER A 1 90 ? 8.396 -6.443 11.020 1.00 63.75 90 SER A O 1
ATOM 707 N N . ILE A 1 91 ? 8.409 -6.776 13.244 1.00 52.12 91 ILE A N 1
ATOM 708 C CA . ILE A 1 91 ? 9.720 -7.427 13.329 1.00 52.12 91 ILE A CA 1
ATOM 709 C C . ILE A 1 91 ? 9.460 -8.911 13.584 1.00 52.12 91 ILE A C 1
ATOM 711 O O . ILE A 1 91 ? 8.992 -9.278 14.658 1.00 52.12 91 ILE A O 1
ATOM 715 N N . ASN A 1 92 ? 9.771 -9.777 12.620 1.00 49.56 92 ASN A N 1
ATOM 716 C CA . ASN A 1 92 ? 9.774 -11.221 12.858 1.00 49.56 92 ASN A CA 1
ATOM 717 C C . ASN A 1 92 ? 11.044 -11.588 13.640 1.00 49.56 92 ASN A C 1
ATOM 719 O O . ASN A 1 92 ? 12.054 -11.968 13.052 1.00 49.56 92 ASN A O 1
ATOM 723 N N . ALA A 1 93 ? 11.016 -11.426 14.963 1.00 41.88 93 ALA A N 1
ATOM 724 C CA . ALA A 1 93 ? 12.013 -12.014 15.848 1.00 41.88 93 ALA A CA 1
ATOM 725 C C . ALA A 1 93 ? 11.497 -13.380 16.317 1.00 41.88 93 ALA A C 1
ATOM 727 O O . ALA A 1 93 ? 10.428 -13.468 16.917 1.00 41.88 93 ALA A O 1
ATOM 728 N N . ALA A 1 94 ? 12.252 -14.447 16.054 1.00 40.66 94 ALA A N 1
ATOM 729 C CA . ALA A 1 94 ? 12.031 -15.714 16.738 1.00 40.66 94 ALA A CA 1
ATOM 730 C C . ALA A 1 94 ? 12.449 -15.529 18.205 1.00 40.66 94 ALA A C 1
ATOM 732 O O . ALA A 1 94 ? 13.639 -15.451 18.507 1.00 40.66 94 ALA A O 1
ATOM 733 N N . ILE A 1 95 ? 11.477 -15.405 19.108 1.00 39.25 95 ILE A N 1
ATOM 734 C CA . ILE A 1 95 ? 11.726 -15.471 20.549 1.00 39.25 95 ILE A CA 1
ATOM 735 C C . ILE A 1 95 ? 11.683 -16.955 20.913 1.00 39.25 95 ILE A C 1
ATOM 737 O O . ILE A 1 95 ? 10.636 -17.592 20.821 1.00 39.25 95 ILE A O 1
ATOM 741 N N . ASN A 1 96 ? 12.838 -17.525 21.255 1.00 42.47 96 ASN A N 1
ATOM 742 C CA . ASN A 1 96 ? 12.896 -18.872 21.807 1.00 42.47 96 ASN A CA 1
ATO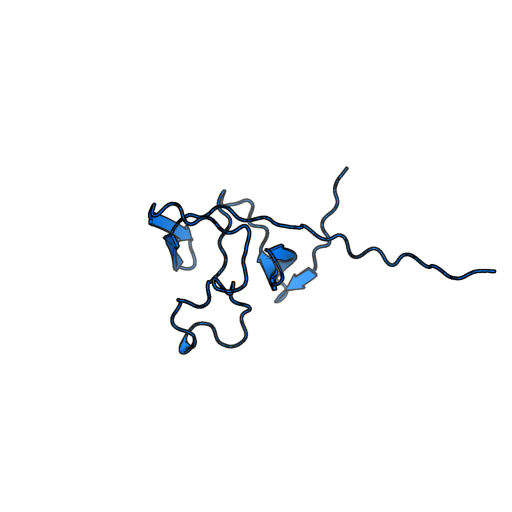M 743 C C . ASN A 1 96 ? 12.325 -18.824 23.233 1.00 42.47 96 ASN A C 1
ATOM 745 O O . ASN A 1 96 ? 12.961 -18.267 24.123 1.00 42.47 96 ASN A O 1
ATOM 749 N N . CYS A 1 97 ? 11.125 -19.370 23.429 1.00 37.28 97 CYS A N 1
ATOM 750 C CA . CYS A 1 97 ? 10.486 -19.514 24.742 1.00 37.28 97 CYS A CA 1
ATOM 751 C C . CYS A 1 97 ? 10.736 -20.903 25.362 1.00 37.28 97 CYS A C 1
ATOM 753 O O . CYS A 1 97 ? 9.894 -21.398 26.105 1.00 37.28 97 CYS A O 1
ATOM 755 N N . GLY A 1 98 ? 11.841 -21.571 25.017 1.00 34.69 98 GLY A N 1
ATOM 756 C CA . GLY A 1 98 ? 12.221 -22.840 25.632 1.00 34.69 98 GLY A CA 1
ATOM 757 C C . GLY A 1 98 ? 12.706 -22.647 27.068 1.00 34.69 98 GLY A C 1
ATOM 758 O O . GLY A 1 98 ? 13.687 -21.939 27.299 1.00 34.69 98 GLY A O 1
ATOM 759 N N . GLU A 1 99 ? 12.021 -23.287 28.013 1.00 42.72 99 GLU A N 1
ATOM 760 C CA . GLU A 1 99 ? 12.522 -23.549 29.365 1.00 42.72 99 GLU A CA 1
ATOM 761 C C . GLU A 1 99 ? 13.693 -24.554 29.287 1.00 42.72 99 GLU A C 1
ATOM 763 O O . GLU A 1 99 ? 13.640 -25.500 28.494 1.00 42.72 99 GLU A O 1
ATOM 768 N N . PHE A 1 100 ? 14.750 -24.329 30.077 1.00 48.41 100 PHE A N 1
ATOM 769 C CA . PHE A 1 100 ? 15.770 -25.338 30.398 1.00 48.41 100 PHE A CA 1
ATOM 770 C C . PHE A 1 100 ? 15.407 -26.026 31.711 1.00 48.41 100 PHE A C 1
ATOM 772 O O . PHE A 1 100 ? 14.972 -25.297 32.633 1.00 48.41 100 PHE A O 1
#

pLDDT: mean 86.09, std 15.42, range [34.69, 96.19]

Organism: Opisthorchis viverrini (NCBI:txid6198)

Sequence (100 aa):
MFKIPLYLWGQTQYVCSITIEQTMFRMLLDTGSPSIWVPSDRVDKSLWVGKNLLNLATATSLRVSGELFYQLYVSGDVGGLKATVNMDVSINAAINCGEF